Protein AF-A0A1P8YK94-F1 (afdb_monomer_lite)

Radius of gyration: 26.26 Å; chains: 1; bounding box: 78×42×76 Å

pLDDT: mean 73.49, std 17.2, range [37.34, 93.12]

Sequence (144 aa):
MCILIAAAIGVIYNLVGFPGLRHLGSYYRIDLDVYRIGGTALANGVALYGPMPPTELGKSLPFTYPPLAAIVFSPMSAISLGEASTALTVLSLVLLFATAVVTLTSIGVLPERTLLWTAGRRSQGRWRSSRCIPPSTTARSTSC

Structure (mmCIF, N/CA/C/O backbone):
data_AF-A0A1P8YK94-F1
#
_entry.id   AF-A0A1P8YK94-F1
#
loop_
_atom_site.group_PDB
_atom_site.id
_atom_site.type_symbol
_atom_site.label_atom_id
_atom_site.label_alt_id
_atom_site.label_comp_id
_atom_site.label_asym_id
_atom_site.label_entity_id
_atom_site.label_seq_id
_atom_site.pdbx_PDB_ins_code
_atom_site.Cartn_x
_atom_site.Cartn_y
_atom_site.Cartn_z
_atom_site.occupancy
_atom_site.B_iso_or_equiv
_atom_site.auth_seq_id
_atom_site.auth_comp_id
_atom_site.auth_asym_id
_atom_site.auth_atom_id
_atom_site.pdbx_PDB_model_num
ATOM 1 N N . MET A 1 1 ? -19.164 9.963 15.876 1.00 51.66 1 MET A N 1
ATOM 2 C CA . MET A 1 1 ? -18.506 11.184 15.365 1.00 51.66 1 MET A CA 1
ATOM 3 C C . MET A 1 1 ? -17.022 11.204 15.726 1.00 51.66 1 MET A C 1
ATOM 5 O O . MET A 1 1 ? -16.227 11.061 14.815 1.00 51.66 1 MET A O 1
ATOM 9 N N . CYS A 1 2 ? -16.635 11.222 17.009 1.00 58.19 2 CYS A N 1
ATOM 10 C CA . CYS A 1 2 ? -15.219 11.254 17.429 1.00 58.19 2 CYS A CA 1
ATOM 11 C C . CYS A 1 2 ? -14.359 10.107 16.874 1.00 58.19 2 CYS A C 1
ATOM 13 O O . CYS A 1 2 ? -13.205 10.317 16.539 1.00 58.19 2 CYS A O 1
ATOM 15 N N . ILE A 1 3 ? -14.937 8.912 16.738 1.00 62.59 3 ILE A N 1
ATOM 16 C CA . ILE A 1 3 ? -14.242 7.704 16.273 1.00 62.59 3 ILE A CA 1
ATOM 17 C C . ILE A 1 3 ? -13.895 7.836 14.775 1.00 62.59 3 ILE A C 1
ATOM 19 O O . ILE A 1 3 ? -12.723 7.795 14.418 1.00 62.59 3 ILE A O 1
ATOM 23 N N . LEU A 1 4 ? -14.876 8.092 13.898 1.00 65.81 4 LEU A N 1
ATOM 24 C CA . LEU A 1 4 ? -14.627 8.347 12.464 1.00 65.81 4 LEU A CA 1
ATOM 25 C C . LEU A 1 4 ? -13.728 9.563 12.231 1.00 65.81 4 LEU A C 1
ATOM 27 O O . LEU A 1 4 ? -12.904 9.552 11.325 1.00 65.81 4 LEU A O 1
ATOM 31 N N . ILE A 1 5 ? -13.873 10.591 13.068 1.00 67.81 5 ILE A N 1
ATOM 32 C CA . ILE A 1 5 ? -13.003 11.761 13.046 1.00 67.81 5 ILE A CA 1
ATOM 33 C C . ILE A 1 5 ? -11.576 11.359 13.418 1.00 67.81 5 ILE A C 1
ATOM 35 O O . ILE A 1 5 ? -10.676 11.747 12.702 1.00 67.81 5 ILE A O 1
ATOM 39 N N . ALA A 1 6 ? -11.343 10.531 14.439 1.00 68.81 6 ALA A N 1
ATOM 40 C CA . ALA A 1 6 ? -10.006 10.043 14.783 1.00 68.81 6 ALA A CA 1
ATOM 41 C C . ALA A 1 6 ? -9.374 9.208 13.655 1.00 68.81 6 ALA A C 1
ATOM 43 O O . ALA A 1 6 ? -8.184 9.353 13.392 1.00 68.81 6 ALA A O 1
ATOM 44 N N . ALA A 1 7 ? -10.161 8.390 12.946 1.00 69.81 7 ALA A N 1
ATOM 45 C CA . ALA A 1 7 ? -9.683 7.671 11.763 1.00 69.81 7 ALA A CA 1
ATOM 46 C C . ALA A 1 7 ? -9.348 8.615 10.609 1.00 69.81 7 ALA A C 1
ATOM 48 O O . ALA A 1 7 ? -8.259 8.531 10.052 1.00 69.81 7 ALA A O 1
ATOM 49 N N . ALA A 1 8 ? -10.253 9.539 10.278 1.00 73.38 8 ALA A N 1
ATOM 50 C CA . ALA A 1 8 ? -10.024 10.541 9.245 1.00 73.38 8 ALA A CA 1
ATOM 51 C C . ALA A 1 8 ? -8.813 11.413 9.591 1.00 73.38 8 ALA A C 1
ATOM 53 O O . ALA A 1 8 ? -7.972 11.650 8.740 1.00 73.38 8 ALA A O 1
ATOM 54 N N . ILE A 1 9 ? -8.671 11.812 10.853 1.00 74.62 9 ILE A N 1
ATOM 55 C CA . ILE A 1 9 ? -7.532 12.554 11.387 1.00 74.62 9 ILE A CA 1
ATOM 56 C C . ILE A 1 9 ? -6.248 11.726 11.277 1.00 74.62 9 ILE A C 1
ATOM 58 O O . ILE A 1 9 ? -5.252 12.247 10.800 1.00 74.62 9 ILE A O 1
ATOM 62 N N . GLY A 1 10 ? -6.249 10.442 11.644 1.00 69.81 10 GLY A N 1
ATOM 63 C CA . GLY A 1 10 ? -5.083 9.564 11.492 1.00 69.81 10 GLY A CA 1
ATOM 64 C C . GLY A 1 10 ? -4.668 9.374 10.029 1.00 69.81 10 GLY A C 1
ATOM 65 O O . GLY A 1 10 ? -3.483 9.433 9.708 1.00 69.81 10 GLY A O 1
ATOM 66 N N . VAL A 1 11 ? -5.645 9.225 9.131 1.00 70.25 11 VAL A N 1
ATOM 67 C CA . VAL A 1 11 ? -5.443 9.157 7.676 1.00 70.25 11 VAL A CA 1
ATOM 68 C C . VAL A 1 11 ? -4.898 10.476 7.133 1.00 70.25 11 VAL A C 1
ATOM 70 O O . VAL A 1 11 ? -3.902 10.472 6.417 1.00 70.25 11 VAL A O 1
ATOM 73 N N . ILE A 1 12 ? -5.494 11.607 7.512 1.00 73.00 12 ILE A N 1
ATOM 74 C CA . ILE A 1 12 ? -5.057 12.952 7.125 1.00 73.00 12 ILE A CA 1
ATOM 75 C C . ILE A 1 12 ? -3.656 13.229 7.672 1.00 73.00 12 ILE A C 1
ATOM 77 O O . ILE A 1 12 ? -2.813 13.719 6.933 1.00 73.00 12 ILE A O 1
ATOM 81 N N . TYR A 1 13 ? -3.351 12.864 8.917 1.00 68.25 13 TYR A N 1
ATOM 82 C CA . TYR A 1 13 ? -2.009 13.011 9.477 1.00 68.25 13 TYR A CA 1
ATOM 83 C C . TYR A 1 13 ? -0.981 12.147 8.748 1.00 68.25 13 TYR A C 1
ATOM 85 O O . TYR A 1 13 ? 0.149 12.594 8.563 1.00 68.25 13 TYR A O 1
ATOM 93 N N . ASN A 1 14 ? -1.351 10.948 8.291 1.00 66.69 14 ASN A N 1
ATOM 94 C CA . ASN A 1 14 ? -0.459 10.106 7.497 1.00 66.69 14 ASN A CA 1
ATOM 95 C C . ASN A 1 14 ? -0.245 10.660 6.071 1.00 66.69 14 ASN A C 1
ATOM 97 O O . ASN A 1 14 ? 0.883 10.673 5.580 1.00 66.69 14 ASN A O 1
ATOM 101 N N . LEU A 1 15 ? -1.305 11.174 5.436 1.00 65.00 15 LEU A N 1
ATOM 102 C CA . LEU A 1 15 ? -1.282 11.736 4.078 1.00 65.00 15 LEU A CA 1
ATOM 103 C C . LEU A 1 15 ? -0.602 13.110 4.000 1.00 65.00 15 LEU A C 1
ATOM 105 O O . LEU A 1 15 ? 0.211 13.358 3.109 1.00 65.00 15 LEU A O 1
ATOM 109 N N . VAL A 1 16 ? -0.929 14.012 4.925 1.00 66.44 16 VAL A N 1
ATOM 110 C CA . VAL A 1 16 ? -0.426 15.395 4.959 1.00 66.44 16 VAL A CA 1
ATOM 111 C C . VAL A 1 16 ? 0.934 15.456 5.648 1.00 66.44 16 VAL A C 1
ATOM 113 O O . VAL A 1 16 ? 1.782 16.246 5.241 1.00 66.44 16 VAL A O 1
ATOM 116 N N . GLY A 1 17 ? 1.185 14.560 6.608 1.00 61.03 17 GLY A N 1
ATOM 117 C CA . GLY A 1 17 ? 2.430 14.478 7.362 1.00 61.03 17 GLY A CA 1
ATOM 118 C C . GLY A 1 17 ? 2.697 15.714 8.225 1.00 61.03 17 GLY A C 1
ATOM 119 O O . GLY A 1 17 ? 2.443 16.848 7.834 1.00 61.03 17 GLY A O 1
ATOM 120 N N . PHE A 1 18 ? 3.264 15.525 9.413 1.00 57.84 18 PHE A N 1
ATOM 121 C CA . PHE A 1 18 ? 3.816 16.653 10.164 1.00 57.84 18 PHE A CA 1
ATOM 122 C C . PHE A 1 18 ? 5.186 17.023 9.559 1.00 57.84 18 PHE A C 1
ATOM 124 O O . PHE A 1 18 ? 6.016 16.116 9.392 1.00 57.84 18 PHE A O 1
ATOM 131 N N . PRO A 1 19 ? 5.453 18.294 9.195 1.00 55.75 19 PRO A N 1
ATOM 132 C CA . PRO A 1 19 ? 6.754 18.692 8.659 1.00 55.75 19 PRO A CA 1
ATOM 133 C C . PRO A 1 19 ? 7.851 18.347 9.680 1.00 55.75 19 PRO A C 1
ATOM 135 O O . PRO A 1 19 ? 7.798 18.775 10.828 1.00 55.75 19 PRO A O 1
ATOM 138 N N . GLY A 1 20 ? 8.797 17.489 9.280 1.00 54.91 20 GLY A N 1
ATOM 139 C CA . GLY A 1 20 ? 9.863 16.946 10.139 1.00 54.91 20 GLY A CA 1
ATOM 140 C C . GLY A 1 20 ? 9.681 15.482 10.571 1.00 54.91 20 GLY A C 1
ATOM 141 O O . GLY A 1 20 ? 10.665 14.755 10.655 1.00 54.91 20 GLY A O 1
ATOM 142 N N . LEU A 1 21 ? 8.447 14.989 10.745 1.00 57.16 21 LEU A N 1
ATOM 143 C CA . LEU A 1 21 ? 8.196 13.603 11.185 1.00 57.16 21 LEU A CA 1
ATOM 144 C C . LEU A 1 21 ? 8.056 12.604 10.024 1.00 57.16 21 LEU A C 1
ATOM 146 O O . LEU A 1 21 ? 8.230 11.404 10.217 1.00 57.16 21 LEU A O 1
ATOM 150 N N . ARG A 1 22 ? 7.792 13.087 8.800 1.00 56.84 22 ARG A N 1
ATOM 151 C CA . ARG A 1 22 ? 7.707 12.233 7.594 1.00 56.84 22 ARG A CA 1
ATOM 152 C C . ARG A 1 22 ? 9.014 11.486 7.321 1.00 56.84 22 ARG A C 1
ATOM 154 O O . ARG A 1 22 ? 8.979 10.353 6.854 1.00 56.84 22 ARG A O 1
ATOM 161 N N . HIS A 1 23 ? 10.152 12.094 7.660 1.00 56.81 23 HIS A N 1
ATOM 162 C CA . HIS A 1 23 ? 11.464 11.469 7.507 1.00 56.81 23 HIS A CA 1
ATOM 163 C C . HIS A 1 23 ? 11.673 10.305 8.489 1.00 56.81 23 HIS A C 1
ATOM 165 O O . HIS A 1 23 ? 12.270 9.303 8.116 1.00 56.81 23 HIS A O 1
ATOM 171 N N . LEU A 1 24 ? 11.085 10.372 9.692 1.00 54.16 24 LEU A N 1
ATOM 172 C CA . LEU A 1 24 ? 11.134 9.283 10.680 1.00 54.16 24 LEU A CA 1
ATOM 173 C C . LEU A 1 24 ? 10.282 8.065 10.283 1.00 54.16 24 LEU A C 1
ATOM 175 O O . LEU A 1 24 ? 10.466 6.987 10.839 1.00 54.16 24 LEU A O 1
ATOM 179 N N . GLY A 1 25 ? 9.344 8.231 9.3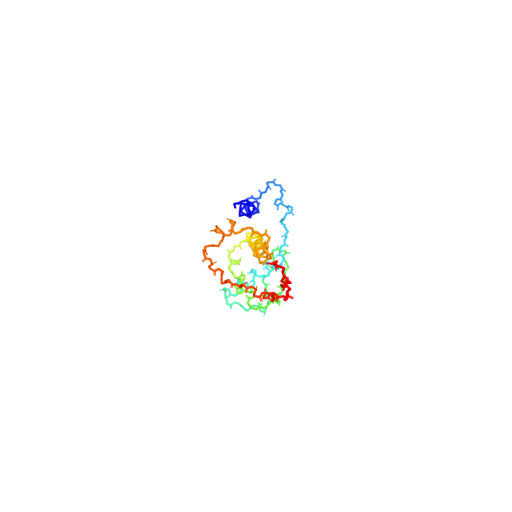44 1.00 53.44 25 GLY A N 1
ATOM 180 C CA . GLY A 1 25 ? 8.487 7.158 8.826 1.00 53.44 25 GLY A CA 1
ATOM 181 C C . GLY A 1 25 ? 8.841 6.685 7.414 1.00 53.44 25 GLY A C 1
ATOM 182 O O . GLY A 1 25 ? 8.269 5.702 6.947 1.00 53.44 25 GLY A O 1
ATOM 183 N N . SER A 1 26 ? 9.768 7.357 6.724 1.00 62.16 26 SER A N 1
ATOM 184 C CA . SER A 1 26 ? 10.185 7.012 5.362 1.00 62.16 26 SER A CA 1
ATOM 185 C C . SER A 1 26 ? 11.207 5.876 5.381 1.00 62.16 26 SER A C 1
ATOM 187 O O . SER A 1 26 ? 12.364 6.048 5.004 1.00 62.16 26 SER A O 1
ATOM 189 N N . TYR A 1 27 ? 10.776 4.703 5.837 1.00 71.56 27 TYR A N 1
ATOM 190 C CA . TYR A 1 27 ? 11.565 3.486 5.712 1.00 71.56 27 TYR A CA 1
ATOM 191 C C . TYR A 1 27 ? 11.400 2.900 4.317 1.00 71.56 27 TYR A C 1
ATOM 193 O O . TYR A 1 27 ? 10.290 2.786 3.792 1.00 71.56 27 TYR A O 1
ATOM 201 N N . TYR A 1 28 ? 12.524 2.509 3.727 1.00 82.06 28 TYR A N 1
ATOM 202 C CA . TYR A 1 28 ? 12.537 1.786 2.470 1.00 82.06 28 TYR A CA 1
ATOM 203 C C . TYR A 1 28 ? 11.799 0.449 2.615 1.00 82.06 28 TYR A C 1
ATOM 205 O O . TYR A 1 28 ? 12.142 -0.372 3.467 1.00 82.06 28 TYR A O 1
ATOM 213 N N . ARG A 1 29 ? 10.785 0.218 1.777 1.00 86.56 29 ARG A N 1
ATOM 214 C CA . ARG A 1 29 ? 9.944 -0.986 1.831 1.00 86.56 29 ARG A CA 1
ATOM 215 C C . ARG A 1 29 ? 10.343 -1.944 0.729 1.00 86.56 29 ARG A C 1
ATOM 217 O O . ARG A 1 29 ? 9.724 -1.963 -0.330 1.00 86.56 29 ARG A O 1
ATOM 224 N N . ILE A 1 30 ? 11.365 -2.744 1.012 1.00 90.12 30 ILE A N 1
ATOM 225 C CA . ILE A 1 30 ? 11.929 -3.687 0.044 1.00 90.12 30 ILE A CA 1
ATOM 226 C C . ILE A 1 30 ? 10.880 -4.642 -0.531 1.00 90.12 30 ILE A C 1
ATOM 228 O O . ILE A 1 30 ? 10.827 -4.810 -1.744 1.00 90.12 30 ILE A O 1
ATOM 232 N N . ASP A 1 31 ? 9.983 -5.171 0.304 1.00 90.25 31 ASP A N 1
ATOM 233 C CA . ASP A 1 31 ? 8.926 -6.076 -0.159 1.00 90.25 31 ASP A CA 1
ATOM 234 C C . ASP A 1 31 ? 7.959 -5.364 -1.112 1.00 90.25 31 ASP A C 1
ATOM 236 O O . ASP A 1 31 ? 7.573 -5.910 -2.141 1.00 90.25 31 ASP A O 1
ATOM 240 N N . LEU A 1 32 ? 7.598 -4.112 -0.802 1.00 90.00 32 LEU A N 1
ATOM 241 C CA . LEU A 1 32 ? 6.706 -3.316 -1.646 1.00 90.00 32 LEU A CA 1
ATOM 242 C C . LEU A 1 32 ? 7.334 -3.015 -3.004 1.00 90.00 32 LEU A C 1
ATOM 244 O O . LEU A 1 32 ? 6.634 -3.015 -4.013 1.00 90.00 32 LEU A O 1
ATOM 248 N N . ASP A 1 33 ? 8.640 -2.783 -3.033 1.00 90.88 33 ASP A N 1
ATOM 249 C CA . ASP A 1 33 ? 9.344 -2.557 -4.284 1.00 90.88 33 ASP A CA 1
ATOM 250 C C . ASP A 1 33 ? 9.385 -3.826 -5.148 1.00 90.88 33 ASP A C 1
ATOM 252 O O . ASP A 1 33 ? 9.055 -3.781 -6.332 1.00 90.88 33 ASP A O 1
ATOM 256 N N . VAL A 1 34 ? 9.637 -4.991 -4.538 1.00 92.94 34 VAL A N 1
ATOM 257 C CA . VAL A 1 34 ? 9.540 -6.294 -5.222 1.00 92.94 34 VAL A CA 1
ATOM 258 C C . VAL A 1 34 ? 8.124 -6.537 -5.760 1.00 92.94 34 VAL A C 1
ATOM 260 O O . VAL A 1 34 ? 7.969 -6.996 -6.893 1.00 92.94 34 VAL A O 1
ATOM 263 N N . TYR A 1 35 ? 7.079 -6.185 -5.004 1.00 93.12 35 TYR A N 1
ATOM 264 C CA . TYR A 1 35 ? 5.695 -6.289 -5.477 1.00 93.12 35 TYR A CA 1
ATOM 265 C C . TYR A 1 35 ? 5.386 -5.354 -6.645 1.00 93.12 35 TYR A C 1
ATOM 267 O O . TYR A 1 35 ? 4.695 -5.767 -7.576 1.00 93.12 35 TYR A O 1
ATOM 275 N N . ARG A 1 36 ? 5.905 -4.121 -6.635 1.00 93.12 36 ARG A N 1
ATOM 276 C CA . ARG A 1 36 ? 5.749 -3.178 -7.751 1.00 93.12 36 ARG A CA 1
ATOM 277 C C . ARG A 1 36 ? 6.464 -3.678 -8.999 1.00 93.12 36 ARG A C 1
ATOM 279 O O . ARG A 1 36 ? 5.870 -3.671 -10.070 1.00 93.12 36 ARG A O 1
ATOM 286 N N . ILE A 1 37 ? 7.692 -4.175 -8.861 1.00 92.62 37 ILE A N 1
ATOM 287 C CA . ILE A 1 37 ? 8.457 -4.761 -9.968 1.00 92.62 37 ILE A CA 1
ATOM 288 C C . ILE A 1 37 ? 7.716 -5.969 -10.556 1.00 92.62 37 ILE A C 1
ATOM 290 O O . ILE A 1 37 ? 7.529 -6.041 -11.770 1.00 92.62 37 ILE A O 1
ATOM 294 N N . GLY A 1 38 ? 7.211 -6.872 -9.708 1.00 91.94 38 GLY A N 1
ATOM 295 C CA . GLY A 1 38 ? 6.384 -8.001 -10.142 1.00 91.94 38 GLY A CA 1
ATOM 296 C C . GLY A 1 38 ? 5.069 -7.565 -10.800 1.00 91.94 38 GLY A C 1
ATOM 297 O O . GLY A 1 38 ? 4.674 -8.124 -11.817 1.00 91.94 38 GLY A O 1
ATOM 298 N N . GLY A 1 39 ? 4.415 -6.527 -10.275 1.00 91.69 39 GLY A N 1
ATOM 299 C CA . GLY A 1 39 ? 3.207 -5.936 -10.855 1.00 91.69 39 GLY A CA 1
ATOM 300 C C . GLY A 1 39 ? 3.445 -5.323 -12.238 1.00 91.69 39 GLY A C 1
ATOM 301 O O . GLY A 1 39 ? 2.638 -5.521 -13.143 1.00 91.69 39 GLY A O 1
ATOM 302 N N . THR A 1 40 ? 4.583 -4.653 -12.431 1.00 91.62 40 THR A N 1
ATOM 303 C CA . THR A 1 40 ? 5.020 -4.137 -13.736 1.00 91.62 40 THR A CA 1
ATOM 304 C C . THR A 1 40 ? 5.351 -5.269 -14.703 1.00 91.62 40 THR A C 1
ATOM 306 O O . THR A 1 40 ? 4.968 -5.205 -15.869 1.00 91.62 40 THR A O 1
ATOM 309 N N . ALA A 1 41 ? 6.027 -6.324 -14.241 1.00 91.88 41 ALA A N 1
ATOM 310 C CA . ALA A 1 41 ? 6.290 -7.504 -15.060 1.00 91.88 41 ALA A CA 1
ATOM 311 C C . ALA A 1 41 ? 4.979 -8.158 -1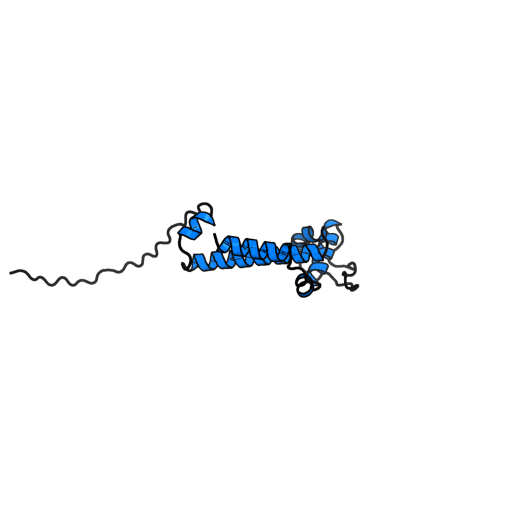5.522 1.00 91.88 41 ALA A C 1
ATOM 313 O O . ALA A 1 41 ? 4.819 -8.423 -16.710 1.00 91.88 41 ALA A O 1
ATOM 314 N N . LEU A 1 42 ? 4.008 -8.311 -14.616 1.00 91.94 42 LEU A N 1
ATOM 315 C CA . LEU A 1 42 ? 2.677 -8.822 -14.937 1.00 91.94 42 LEU A CA 1
ATOM 316 C C . LEU A 1 42 ? 1.943 -7.930 -15.951 1.00 91.94 42 LEU A C 1
ATOM 318 O O . LEU A 1 42 ? 1.405 -8.445 -16.928 1.00 91.94 42 LEU A O 1
ATOM 322 N N . ALA A 1 43 ? 1.947 -6.609 -15.748 1.00 90.69 43 ALA A N 1
ATOM 323 C CA . ALA A 1 43 ? 1.299 -5.652 -16.647 1.00 90.69 43 ALA A CA 1
ATOM 324 C C . ALA A 1 43 ? 1.903 -5.663 -18.063 1.00 90.69 43 ALA A C 1
ATOM 326 O O . ALA A 1 43 ? 1.184 -5.475 -19.041 1.00 90.69 43 ALA A O 1
ATOM 327 N N . ASN A 1 44 ? 3.205 -5.934 -18.173 1.00 90.56 44 ASN A N 1
ATOM 328 C CA . ASN A 1 44 ? 3.924 -6.029 -19.444 1.00 90.56 44 ASN A CA 1
ATOM 329 C C . ASN A 1 44 ? 3.961 -7.454 -20.031 1.00 90.56 44 ASN A C 1
ATOM 331 O O . ASN A 1 44 ? 4.605 -7.669 -21.055 1.00 90.56 44 ASN A O 1
ATOM 335 N N . GLY A 1 45 ? 3.316 -8.439 -19.395 1.00 88.38 45 GLY A N 1
ATOM 336 C CA . GLY A 1 45 ? 3.323 -9.835 -19.852 1.00 88.38 45 GLY A CA 1
ATOM 337 C C . GLY A 1 45 ? 4.685 -10.536 -19.744 1.00 88.38 45 GLY A C 1
ATOM 338 O O . GLY A 1 45 ? 4.929 -11.525 -20.433 1.00 88.38 45 GLY A O 1
ATOM 339 N N . VAL A 1 46 ? 5.583 -10.033 -18.896 1.00 89.38 46 VAL A N 1
ATOM 340 C CA . VAL A 1 46 ? 6.909 -10.607 -18.634 1.00 89.38 46 VAL A CA 1
ATOM 341 C C . VAL A 1 46 ? 6.800 -11.702 -17.568 1.00 89.38 46 VAL A C 1
ATOM 343 O O . VAL A 1 46 ? 5.985 -11.624 -16.647 1.00 89.38 46 VAL A O 1
ATOM 346 N N . ALA A 1 47 ? 7.637 -12.736 -17.672 1.00 89.00 47 ALA A N 1
ATOM 347 C CA . ALA A 1 47 ? 7.678 -13.823 -16.699 1.00 89.00 47 ALA A CA 1
ATOM 348 C C . ALA A 1 47 ? 7.998 -13.312 -15.280 1.00 89.00 47 ALA A C 1
ATOM 350 O O . ALA A 1 47 ? 9.016 -12.660 -15.058 1.00 89.00 47 ALA A O 1
ATOM 351 N N . LEU A 1 48 ? 7.146 -13.662 -14.309 1.00 87.88 48 LEU A N 1
ATOM 352 C CA . LEU A 1 48 ? 7.330 -13.303 -12.895 1.00 87.88 48 LEU A CA 1
ATOM 353 C C . LEU A 1 48 ? 8.523 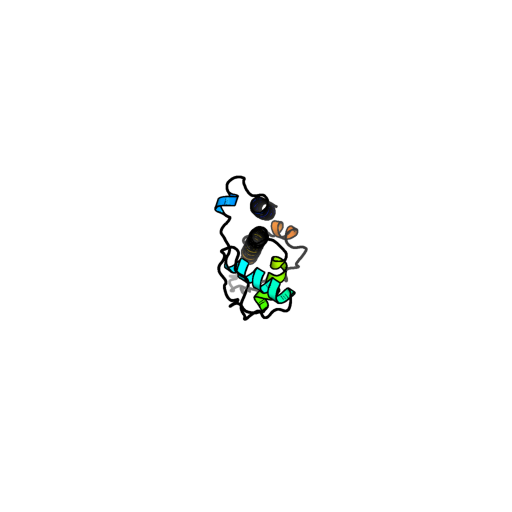-14.022 -12.253 1.00 87.88 48 LEU A C 1
ATOM 355 O O . LEU A 1 48 ? 9.198 -13.475 -11.388 1.00 87.88 48 LEU A O 1
ATOM 359 N N . TYR A 1 49 ? 8.787 -15.252 -12.681 1.00 89.69 49 TYR A N 1
ATOM 360 C CA . TYR A 1 49 ? 9.870 -16.078 -12.160 1.00 89.69 49 TYR A CA 1
ATOM 361 C C . TYR A 1 49 ? 11.032 -16.046 -13.149 1.00 89.69 49 TYR A C 1
ATOM 363 O O . TYR A 1 49 ? 11.136 -16.883 -14.042 1.00 89.69 49 TYR A O 1
ATOM 371 N N . GLY A 1 50 ? 11.873 -15.024 -13.027 1.00 84.88 50 GLY A N 1
ATOM 372 C CA . GLY A 1 50 ? 12.986 -14.773 -13.934 1.00 84.88 50 GLY A CA 1
ATOM 373 C C . GLY A 1 50 ? 13.880 -13.639 -13.435 1.00 84.88 50 GLY A C 1
ATOM 374 O O . GLY A 1 50 ? 13.686 -13.147 -12.319 1.00 84.88 50 GLY A O 1
ATOM 375 N N . PRO A 1 51 ? 14.877 -13.226 -14.234 1.00 84.94 51 PRO A N 1
ATOM 376 C CA . PRO A 1 51 ? 15.697 -12.067 -13.911 1.00 84.94 51 PRO A CA 1
ATOM 377 C C . PRO A 1 51 ? 14.818 -10.814 -13.834 1.00 84.94 51 PRO A C 1
ATOM 379 O O . PRO A 1 51 ? 14.183 -10.428 -14.813 1.00 84.94 51 PRO A O 1
ATOM 382 N N . MET A 1 52 ? 14.786 -10.196 -12.654 1.00 86.38 52 MET A N 1
ATOM 383 C CA . MET A 1 52 ? 13.996 -8.998 -12.380 1.00 86.38 52 MET A CA 1
ATOM 384 C C . MET A 1 52 ? 14.874 -7.741 -12.370 1.00 86.38 52 MET A C 1
ATOM 386 O O . MET A 1 52 ? 16.046 -7.812 -11.969 1.00 86.38 52 MET A O 1
ATOM 390 N N . PRO A 1 53 ? 14.311 -6.581 -12.767 1.00 86.50 53 PRO A N 1
ATOM 391 C CA . PRO A 1 53 ? 14.956 -5.286 -12.600 1.00 86.50 53 PRO A CA 1
ATOM 392 C C . PRO A 1 53 ? 15.469 -5.073 -11.168 1.00 86.50 53 PRO A C 1
ATOM 394 O O . PRO A 1 53 ? 14.887 -5.601 -10.214 1.00 86.50 53 PRO A O 1
ATOM 397 N N . PRO A 1 54 ? 16.559 -4.309 -10.992 1.00 87.62 54 PRO A N 1
ATOM 398 C CA . PRO A 1 54 ? 17.025 -3.949 -9.666 1.00 87.62 54 PRO A CA 1
ATOM 399 C C . PRO A 1 54 ? 15.977 -3.102 -8.937 1.00 87.62 54 PRO A C 1
ATOM 401 O O . PRO A 1 54 ? 15.311 -2.256 -9.530 1.00 87.62 54 PRO A O 1
ATOM 404 N N . THR A 1 55 ? 15.872 -3.336 -7.634 1.00 88.69 55 THR A N 1
ATOM 405 C CA . THR A 1 55 ? 15.121 -2.495 -6.695 1.00 88.69 55 THR A CA 1
ATOM 406 C C . THR A 1 55 ? 15.729 -1.091 -6.597 1.00 88.69 55 THR A C 1
ATOM 408 O O . THR A 1 55 ? 16.869 -0.878 -7.014 1.00 88.69 55 THR A O 1
ATOM 411 N N . GLU A 1 56 ? 15.025 -0.131 -5.998 1.00 84.25 56 GLU A N 1
ATOM 412 C CA . GLU A 1 56 ? 15.531 1.236 -5.772 1.00 84.25 56 GLU A CA 1
ATOM 413 C C . GLU A 1 56 ? 16.801 1.275 -4.887 1.00 84.25 56 GLU A C 1
ATOM 415 O O . GLU A 1 56 ? 17.583 2.221 -4.956 1.00 84.25 56 GLU A O 1
ATOM 420 N N . LEU A 1 57 ? 17.079 0.208 -4.124 1.00 83.38 57 LEU A N 1
ATOM 421 C CA . LEU A 1 57 ? 18.358 -0.018 -3.428 1.00 83.38 57 LEU A CA 1
ATOM 422 C C . LEU A 1 57 ? 19.494 -0.547 -4.332 1.00 83.38 57 LEU A C 1
ATOM 424 O O . LEU A 1 57 ? 20.572 -0.880 -3.838 1.00 83.38 57 LEU A O 1
ATOM 428 N N . GLY A 1 58 ? 19.261 -0.700 -5.635 1.00 83.25 58 GLY A N 1
ATOM 429 C CA . GLY A 1 58 ? 20.226 -1.236 -6.598 1.00 83.25 58 GLY A CA 1
ATOM 430 C C . GLY A 1 58 ? 20.441 -2.750 -6.510 1.00 83.25 58 GLY A C 1
ATOM 431 O O . GLY A 1 58 ? 21.323 -3.285 -7.179 1.00 83.25 58 GLY A O 1
ATOM 432 N N . LYS A 1 59 ? 19.652 -3.469 -5.701 1.00 83.56 59 LYS A N 1
ATOM 433 C CA . LYS A 1 59 ? 19.737 -4.933 -5.594 1.00 83.56 59 LYS A CA 1
ATOM 434 C C . LYS A 1 59 ? 18.694 -5.596 -6.481 1.00 83.56 59 LYS A C 1
ATOM 436 O O . LYS A 1 59 ? 17.511 -5.290 -6.359 1.00 83.56 59 LYS A O 1
ATOM 441 N N . SER A 1 60 ? 19.109 -6.531 -7.332 1.00 84.25 60 SER A N 1
ATOM 442 C CA . SER A 1 60 ? 18.172 -7.413 -8.039 1.00 84.25 60 SER A CA 1
ATOM 443 C C . SER A 1 60 ? 17.704 -8.502 -7.077 1.00 84.25 60 SER A C 1
ATOM 445 O O . SER A 1 60 ? 18.516 -9.274 -6.563 1.00 84.25 60 SER A O 1
ATOM 447 N N . LEU A 1 61 ? 16.405 -8.508 -6.779 1.00 85.88 61 LEU A N 1
ATOM 448 C CA . LEU A 1 61 ? 15.764 -9.534 -5.965 1.00 85.88 61 LEU A CA 1
ATOM 449 C C . LEU A 1 61 ? 14.797 -10.331 -6.848 1.00 85.88 61 LEU A C 1
ATOM 451 O O . LEU A 1 61 ? 14.011 -9.726 -7.580 1.00 85.88 61 LEU A O 1
ATOM 455 N N . PRO A 1 62 ? 14.820 -11.673 -6.783 1.00 88.19 62 PRO A N 1
ATOM 456 C CA . PRO A 1 62 ? 13.839 -12.488 -7.483 1.00 88.19 62 PRO A CA 1
ATOM 457 C C . PRO A 1 62 ? 12.453 -12.332 -6.845 1.00 88.19 62 PRO A C 1
ATOM 459 O O . PRO A 1 62 ? 12.324 -12.169 -5.630 1.00 88.19 62 PRO A O 1
ATOM 462 N N . PHE A 1 63 ? 11.402 -12.443 -7.656 1.00 88.44 63 PHE A N 1
ATOM 463 C CA . PHE A 1 63 ? 10.028 -12.464 -7.163 1.00 88.44 63 PHE A CA 1
ATOM 464 C C . PHE A 1 63 ? 9.697 -13.858 -6.608 1.00 88.44 63 PHE A C 1
ATOM 466 O O . PHE A 1 63 ? 9.508 -14.813 -7.359 1.00 88.44 63 PHE A O 1
ATOM 473 N N . THR A 1 64 ? 9.646 -13.991 -5.283 1.00 90.81 64 THR A N 1
ATOM 474 C CA . THR A 1 64 ? 9.396 -15.270 -4.584 1.00 90.81 64 THR A CA 1
ATOM 475 C C . THR A 1 64 ? 7.949 -15.444 -4.120 1.00 90.81 64 THR A C 1
ATOM 477 O O . THR A 1 64 ? 7.592 -16.472 -3.546 1.00 90.81 64 THR A O 1
ATOM 480 N N . TYR A 1 65 ? 7.100 -14.452 -4.371 1.00 89.81 65 TYR A N 1
ATOM 481 C CA . TYR A 1 65 ? 5.711 -14.431 -3.927 1.00 89.81 65 TYR A CA 1
ATOM 482 C C . TYR A 1 65 ? 4.770 -15.167 -4.898 1.00 89.81 65 TYR A C 1
ATOM 484 O O . TYR A 1 65 ? 5.114 -15.402 -6.064 1.00 89.81 65 TYR A O 1
ATOM 492 N N . PRO A 1 66 ? 3.556 -15.546 -4.452 1.00 91.00 66 PRO A N 1
ATOM 493 C CA . PRO A 1 66 ? 2.555 -16.124 -5.342 1.00 91.00 66 PRO A CA 1
ATOM 494 C C . PRO A 1 66 ? 2.111 -15.114 -6.419 1.00 91.00 66 PRO A C 1
ATOM 496 O O . PRO A 1 66 ? 2.054 -13.914 -6.136 1.00 91.00 66 PRO A O 1
ATOM 499 N N . PRO A 1 67 ? 1.694 -15.562 -7.621 1.00 89.38 67 PRO A N 1
ATOM 500 C CA . PRO A 1 67 ? 1.267 -14.663 -8.702 1.00 89.38 67 PRO A CA 1
ATOM 501 C C . PRO A 1 67 ? 0.074 -13.782 -8.319 1.00 89.38 67 PRO A C 1
ATOM 503 O O . PRO A 1 67 ? -0.053 -12.657 -8.795 1.00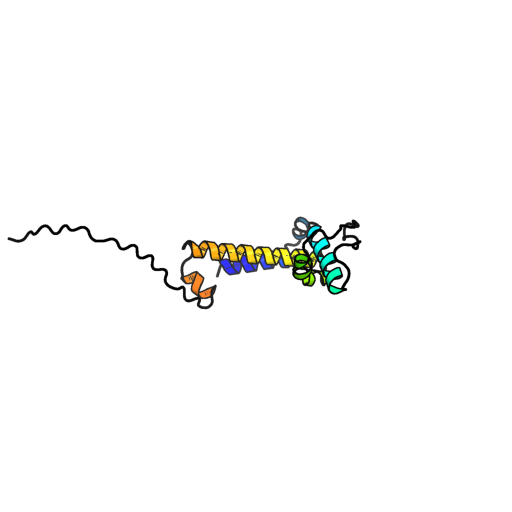 89.38 67 PRO A O 1
ATOM 506 N N . LEU A 1 68 ? -0.770 -14.259 -7.396 1.00 92.56 68 LEU A N 1
ATOM 507 C CA . LEU A 1 68 ? -1.858 -13.471 -6.819 1.00 92.56 68 LEU A CA 1
ATOM 508 C C . LEU A 1 68 ? -1.355 -12.156 -6.208 1.00 92.56 68 LEU A C 1
ATOM 510 O O . LEU A 1 68 ? -2.023 -11.135 -6.332 1.00 92.56 68 LEU A O 1
ATOM 514 N N . ALA A 1 69 ? -0.176 -12.159 -5.583 1.00 91.19 69 ALA A N 1
ATOM 515 C CA . ALA A 1 69 ? 0.394 -10.944 -5.022 1.00 91.19 69 ALA A CA 1
ATOM 516 C C . ALA A 1 69 ? 0.744 -9.936 -6.127 1.00 91.19 69 ALA A C 1
ATOM 518 O O . ALA A 1 69 ? 0.416 -8.761 -5.996 1.00 91.19 69 ALA A O 1
ATOM 519 N N . ALA A 1 70 ? 1.311 -10.389 -7.251 1.00 91.00 70 ALA A N 1
ATOM 520 C CA . ALA A 1 70 ? 1.569 -9.515 -8.396 1.00 91.00 70 ALA A CA 1
ATOM 521 C C . ALA A 1 70 ? 0.272 -8.893 -8.938 1.00 91.00 70 ALA A C 1
ATOM 523 O O . ALA A 1 70 ? 0.266 -7.715 -9.274 1.00 91.00 70 ALA A O 1
ATOM 524 N N . ILE A 1 71 ? -0.837 -9.643 -8.953 1.00 92.12 71 ILE A N 1
ATOM 525 C CA . ILE A 1 71 ? -2.155 -9.133 -9.366 1.00 92.12 71 ILE A CA 1
ATOM 526 C C . ILE A 1 71 ? -2.663 -8.067 -8.385 1.00 92.12 71 ILE A C 1
ATOM 528 O O . ILE A 1 71 ? -3.022 -6.968 -8.797 1.00 92.12 71 ILE A O 1
ATOM 532 N N . VAL A 1 72 ? -2.673 -8.371 -7.083 1.00 91.44 72 VAL A N 1
ATOM 533 C CA . VAL A 1 72 ? -3.205 -7.471 -6.043 1.00 91.44 72 VAL A CA 1
ATOM 534 C C . VAL A 1 72 ? -2.400 -6.175 -5.947 1.00 91.44 72 VAL A C 1
ATOM 536 O O . VAL A 1 72 ? -2.978 -5.105 -5.765 1.00 91.44 72 VAL A O 1
ATOM 539 N N . PHE A 1 73 ? -1.076 -6.257 -6.086 1.00 90.12 73 PHE A N 1
ATOM 540 C CA . PHE A 1 73 ? -0.186 -5.100 -6.007 1.00 90.12 73 PHE A CA 1
ATOM 541 C C . PHE A 1 73 ? 0.103 -4.447 -7.369 1.00 90.12 73 PHE A C 1
ATOM 543 O O . PHE A 1 73 ? 0.739 -3.395 -7.394 1.00 90.12 73 PHE A O 1
ATOM 550 N N . SER A 1 74 ? -0.403 -4.986 -8.485 1.00 91.31 74 SER A N 1
ATOM 551 C CA . SER A 1 74 ? -0.241 -4.395 -9.825 1.00 91.31 74 SER A CA 1
ATOM 552 C C . SER A 1 74 ? -0.677 -2.923 -9.899 1.00 91.31 74 SER A C 1
ATOM 554 O O . SER A 1 74 ? 0.084 -2.123 -10.432 1.00 91.31 74 SER A O 1
ATOM 556 N N . PRO A 1 75 ? -1.795 -2.478 -9.289 1.00 91.69 75 PRO A N 1
ATOM 557 C CA . PRO A 1 75 ? -2.159 -1.058 -9.313 1.00 91.69 75 PRO A CA 1
ATOM 558 C C . PRO A 1 75 ? -1.114 -0.139 -8.658 1.00 91.69 75 PRO A C 1
ATOM 560 O O . PRO A 1 75 ? -0.962 1.013 -9.055 1.00 91.69 75 PRO A O 1
ATOM 563 N N . MET A 1 76 ? -0.367 -0.640 -7.667 1.00 89.12 76 MET A N 1
ATOM 564 C CA . MET A 1 76 ? 0.691 0.122 -6.991 1.00 89.12 76 MET A CA 1
ATOM 565 C C . MET A 1 76 ? 1.950 0.271 -7.854 1.00 89.12 76 MET A C 1
ATOM 567 O O . MET A 1 76 ? 2.802 1.103 -7.543 1.00 89.12 76 MET A O 1
ATOM 571 N N . SER A 1 77 ? 2.096 -0.512 -8.928 1.00 90.00 77 SER A N 1
ATOM 572 C CA . SER A 1 77 ? 3.250 -0.412 -9.825 1.00 90.00 77 SER A CA 1
ATOM 573 C C . SER A 1 77 ? 3.185 0.810 -10.746 1.00 90.00 77 SER A C 1
ATOM 575 O O . SER A 1 77 ? 4.215 1.235 -11.262 1.00 90.00 77 SER A O 1
ATOM 577 N N . ALA A 1 78 ? 2.001 1.417 -10.895 1.00 89.44 78 ALA A N 1
ATOM 578 C CA . ALA A 1 78 ? 1.792 2.638 -11.673 1.00 89.44 78 ALA A CA 1
ATOM 579 C C . ALA A 1 78 ? 2.249 3.926 -10.957 1.00 89.44 78 ALA A C 1
ATOM 581 O O . ALA A 1 78 ? 2.364 4.969 -11.595 1.00 89.44 78 ALA A O 1
ATOM 582 N N . ILE A 1 79 ? 2.496 3.868 -9.644 1.00 89.00 79 ILE A N 1
ATOM 583 C CA . ILE A 1 79 ? 2.881 5.018 -8.807 1.00 89.00 79 ILE A CA 1
ATOM 584 C C . ILE A 1 79 ? 4.273 4.816 -8.200 1.00 89.00 79 ILE A C 1
ATOM 586 O O . ILE A 1 79 ? 4.813 3.706 -8.236 1.00 89.00 79 ILE A O 1
ATOM 590 N N . SER A 1 80 ? 4.872 5.870 -7.637 1.00 88.06 80 SER A N 1
ATOM 591 C CA . SER A 1 80 ? 6.205 5.799 -7.013 1.00 88.06 80 SER A CA 1
ATOM 592 C C . SER A 1 80 ? 6.224 4.933 -5.740 1.00 88.06 80 SER A C 1
ATOM 594 O O . SER A 1 80 ? 5.191 4.722 -5.099 1.00 88.06 80 SER A O 1
ATOM 596 N N . LEU A 1 81 ? 7.404 4.435 -5.332 1.00 86.19 81 LEU A N 1
ATOM 597 C CA . LEU A 1 81 ? 7.547 3.619 -4.113 1.00 86.19 81 LEU A CA 1
ATOM 598 C C . LEU A 1 81 ? 7.089 4.378 -2.856 1.00 86.19 81 LEU A C 1
ATOM 600 O O . LEU A 1 81 ? 6.461 3.799 -1.966 1.00 86.19 81 LEU A O 1
ATOM 604 N N . GLY A 1 82 ? 7.363 5.685 -2.804 1.00 83.12 82 GLY A N 1
ATOM 605 C CA . GLY A 1 82 ? 6.922 6.567 -1.726 1.00 83.12 82 GLY A CA 1
ATOM 606 C C . GLY A 1 82 ? 5.398 6.669 -1.645 1.00 83.12 82 GLY A C 1
ATOM 607 O O . GLY A 1 82 ? 4.824 6.447 -0.579 1.00 83.12 82 GLY A O 1
ATOM 608 N N . GLU A 1 83 ? 4.729 6.924 -2.772 1.00 83.38 83 GLU A N 1
ATOM 609 C CA . GLU A 1 83 ? 3.264 7.009 -2.825 1.00 83.38 83 GLU A CA 1
ATOM 610 C C . GLU A 1 83 ? 2.605 5.669 -2.495 1.00 83.38 83 GLU A C 1
ATOM 612 O O . GLU A 1 83 ? 1.663 5.630 -1.704 1.00 83.38 83 GLU A O 1
ATOM 617 N N . ALA A 1 84 ? 3.133 4.562 -3.025 1.00 87.44 84 ALA A N 1
ATOM 618 C CA . ALA A 1 84 ? 2.658 3.219 -2.700 1.00 87.44 84 ALA A CA 1
ATOM 619 C C . ALA A 1 84 ? 2.811 2.909 -1.203 1.00 87.44 84 ALA A C 1
ATOM 621 O O . ALA A 1 84 ? 1.912 2.344 -0.575 1.00 87.44 84 ALA A O 1
ATOM 622 N N . SER A 1 85 ? 3.933 3.318 -0.603 1.00 86.06 85 SER A N 1
ATOM 623 C CA . SER A 1 85 ? 4.173 3.175 0.833 1.00 86.06 85 SER A CA 1
ATOM 624 C C . SER A 1 85 ? 3.142 3.947 1.655 1.00 86.06 85 SER A C 1
ATOM 626 O O . SER A 1 85 ? 2.544 3.399 2.588 1.00 86.06 85 SER A O 1
ATOM 628 N N . THR A 1 86 ? 2.890 5.211 1.308 1.00 80.94 86 THR A N 1
ATOM 629 C CA . THR A 1 86 ? 1.879 6.023 1.992 1.00 80.94 86 THR A CA 1
ATOM 630 C C . THR A 1 86 ? 0.487 5.427 1.806 1.00 80.94 86 THR A C 1
ATOM 632 O O . THR A 1 86 ? -0.220 5.231 2.792 1.00 80.94 86 THR A O 1
ATOM 635 N N . ALA A 1 87 ? 0.118 5.042 0.583 1.00 83.75 87 ALA A N 1
ATOM 636 C CA . ALA A 1 87 ? -1.180 4.449 0.278 1.00 83.75 87 ALA A CA 1
ATOM 637 C C . ALA A 1 87 ? -1.442 3.174 1.094 1.00 83.75 87 ALA A C 1
ATOM 639 O O . ALA A 1 87 ? -2.490 3.058 1.729 1.00 83.75 87 ALA A O 1
ATOM 640 N N . LEU A 1 88 ? -0.481 2.244 1.155 1.00 87.31 88 LEU A N 1
ATOM 641 C CA . LEU A 1 88 ? -0.632 1.024 1.955 1.00 87.31 88 LEU A CA 1
ATOM 642 C C . LEU A 1 88 ? -0.693 1.299 3.454 1.00 87.31 88 LEU A C 1
ATOM 644 O O . LEU A 1 88 ? -1.419 0.611 4.170 1.00 87.31 88 LEU A O 1
ATOM 648 N N . THR A 1 89 ? 0.050 2.288 3.947 1.00 84.56 89 THR A N 1
ATOM 649 C CA . THR A 1 89 ? -0.008 2.680 5.362 1.00 84.56 89 THR A CA 1
ATOM 650 C C . THR A 1 89 ? -1.380 3.244 5.714 1.00 84.56 89 THR A C 1
ATOM 652 O O . THR A 1 89 ? -1.998 2.806 6.684 1.00 84.56 89 THR A O 1
ATOM 655 N N . VAL A 1 90 ? -1.894 4.156 4.888 1.00 80.94 90 VAL A N 1
ATOM 656 C CA . VAL A 1 90 ? -3.236 4.730 5.031 1.00 80.94 90 VAL A CA 1
ATOM 657 C C . VAL A 1 90 ? -4.297 3.638 4.991 1.00 80.94 90 VAL A C 1
ATOM 659 O O . VAL A 1 90 ? -5.138 3.570 5.885 1.00 80.94 90 VAL A O 1
ATOM 662 N N . LEU A 1 91 ? -4.226 2.746 4.001 1.00 86.00 91 LEU A N 1
ATOM 663 C CA . LEU A 1 91 ? -5.149 1.624 3.872 1.00 86.00 91 LEU A CA 1
ATOM 664 C C . LEU A 1 91 ? -5.117 0.737 5.123 1.00 86.00 91 LEU A C 1
ATOM 666 O O . LEU A 1 91 ? -6.164 0.404 5.671 1.00 86.00 91 LEU A O 1
ATOM 670 N N . SER A 1 92 ? -3.921 0.417 5.621 1.00 87.25 92 SER A N 1
ATOM 671 C CA . SER A 1 92 ? -3.747 -0.408 6.820 1.00 87.25 92 SER A CA 1
ATOM 672 C C . SER A 1 92 ? -4.334 0.258 8.064 1.00 87.25 92 SER A C 1
ATOM 674 O O . SER A 1 92 ? -5.007 -0.408 8.843 1.00 87.25 92 SER A O 1
ATOM 676 N N . LEU A 1 93 ? -4.144 1.571 8.237 1.00 83.00 93 LEU A N 1
ATOM 677 C CA . LEU A 1 93 ? -4.732 2.334 9.343 1.00 83.00 93 LEU A CA 1
ATOM 678 C C . LEU A 1 93 ? -6.264 2.340 9.284 1.00 83.00 93 LEU A C 1
ATOM 680 O O . LEU A 1 93 ? -6.917 2.133 10.307 1.00 83.00 93 LEU A O 1
ATOM 684 N N . VAL A 1 94 ? -6.843 2.524 8.093 1.00 81.81 94 VAL A N 1
ATOM 685 C CA . VAL A 1 94 ? -8.299 2.469 7.890 1.00 81.81 94 VAL A CA 1
ATOM 686 C C . VAL A 1 94 ? -8.844 1.080 8.219 1.00 81.81 94 VAL A C 1
ATOM 688 O O . VAL A 1 94 ? -9.828 0.973 8.950 1.00 81.81 94 VAL A O 1
ATOM 691 N N . LEU A 1 95 ? -8.206 0.016 7.722 1.00 86.75 95 LEU A N 1
ATOM 692 C CA . LEU A 1 95 ? -8.628 -1.366 7.973 1.00 86.75 95 LEU A CA 1
ATOM 693 C C . LEU A 1 95 ? -8.471 -1.758 9.442 1.00 86.75 95 LEU A C 1
ATOM 695 O O . LEU A 1 95 ? -9.365 -2.391 10.005 1.00 86.75 95 LEU A O 1
ATOM 699 N N . LEU A 1 96 ? -7.364 -1.366 10.072 1.00 87.25 96 LEU A N 1
ATOM 700 C CA . LEU A 1 96 ? -7.125 -1.571 11.498 1.00 87.25 96 LEU A CA 1
ATOM 701 C C . LEU A 1 96 ? -8.246 -0.935 12.314 1.00 87.25 96 LEU A C 1
ATOM 703 O O . LEU A 1 96 ? -8.855 -1.574 13.171 1.00 87.25 96 LEU A O 1
ATOM 707 N N . PHE A 1 97 ? -8.556 0.318 12.006 1.00 81.12 97 PHE A N 1
ATOM 708 C CA . PHE A 1 97 ? -9.609 1.049 12.677 1.00 81.12 97 PHE A CA 1
ATOM 709 C C . PHE A 1 97 ? -10.994 0.428 12.441 1.00 81.12 97 PHE A C 1
ATOM 711 O O . PHE A 1 97 ? -11.754 0.237 13.391 1.00 81.12 97 PHE A O 1
ATOM 718 N N . ALA A 1 98 ? -11.321 0.063 11.198 1.00 82.44 98 ALA A N 1
ATOM 719 C CA . ALA A 1 98 ? -12.575 -0.610 10.871 1.00 82.44 98 ALA A CA 1
ATOM 720 C C . ALA A 1 98 ? -12.713 -1.930 11.644 1.00 82.44 98 ALA A C 1
ATOM 722 O O . ALA A 1 98 ? -13.768 -2.206 12.213 1.00 82.44 98 ALA A O 1
ATOM 723 N N . THR A 1 99 ? -11.628 -2.700 11.735 1.00 87.06 99 THR A N 1
ATOM 724 C CA . THR A 1 99 ? -11.572 -3.947 12.506 1.00 87.06 99 THR A CA 1
ATOM 725 C C . THR A 1 99 ? -11.795 -3.683 13.992 1.00 87.06 99 THR A C 1
ATOM 727 O O . THR A 1 99 ? -12.602 -4.367 14.612 1.00 87.06 99 THR A O 1
ATOM 730 N N . ALA A 1 100 ? -11.158 -2.659 14.567 1.00 86.25 100 ALA A N 1
ATOM 731 C CA . ALA A 1 100 ? -11.365 -2.282 15.963 1.00 86.25 100 ALA A CA 1
ATOM 732 C C . ALA A 1 100 ? -12.830 -1.909 16.247 1.00 86.25 100 ALA A C 1
ATOM 734 O O . ALA A 1 100 ? -13.398 -2.366 17.237 1.00 86.25 100 ALA A O 1
ATOM 735 N N . VAL A 1 101 ? -13.471 -1.138 15.360 1.00 80.19 101 VAL A N 1
ATOM 736 C CA . VAL A 1 101 ? -14.896 -0.794 15.485 1.00 80.19 101 VAL A CA 1
ATOM 737 C C . VAL A 1 101 ? -15.766 -2.046 15.406 1.00 80.19 101 VAL A C 1
ATOM 739 O O . VAL A 1 101 ? -16.595 -2.249 16.288 1.00 80.19 101 VAL A O 1
ATOM 742 N N . VAL A 1 102 ? -15.564 -2.902 14.399 1.00 83.19 102 VAL A N 1
ATOM 743 C CA . VAL A 1 102 ? -16.332 -4.147 14.238 1.00 83.19 102 VAL A CA 1
ATOM 744 C C . VAL A 1 102 ? -16.190 -5.032 15.477 1.00 83.19 102 VAL A C 1
ATOM 746 O O . VAL A 1 102 ? -17.200 -5.466 16.030 1.00 83.19 102 VAL A O 1
ATOM 749 N N . THR A 1 103 ? -14.971 -5.228 15.973 1.00 86.75 103 THR A N 1
ATOM 750 C CA . THR A 1 103 ? -14.703 -6.034 17.170 1.00 86.75 103 THR A CA 1
ATOM 751 C C . THR A 1 103 ? -15.337 -5.433 18.423 1.00 86.75 103 THR A C 1
ATOM 753 O O . THR A 1 103 ? -16.001 -6.144 19.166 1.00 86.75 103 THR A O 1
ATOM 756 N N . LEU A 1 104 ? -15.214 -4.123 18.655 1.00 84.31 104 LEU A N 1
ATOM 757 C CA . LEU A 1 104 ? -15.833 -3.467 19.816 1.00 84.31 104 LEU A CA 1
ATOM 758 C C . LEU A 1 104 ? -17.369 -3.487 19.749 1.00 84.31 104 LEU A C 1
ATOM 760 O O . LEU A 1 104 ? -18.035 -3.576 20.783 1.00 84.31 104 LEU A O 1
ATOM 764 N N . THR A 1 105 ? -17.947 -3.430 18.543 1.00 76.31 105 THR A N 1
ATOM 765 C CA . THR A 1 105 ? -19.396 -3.594 18.358 1.00 76.31 105 THR A CA 1
ATOM 766 C C . THR A 1 105 ? -19.854 -5.032 18.572 1.00 76.31 105 THR A C 1
ATOM 768 O O . THR A 1 105 ? -20.917 -5.231 19.154 1.00 76.31 105 THR A O 1
ATOM 771 N N . SER A 1 106 ? -19.072 -6.036 18.158 1.00 80.75 106 SER A N 1
ATOM 772 C CA . SER A 1 106 ? -19.470 -7.444 18.290 1.00 80.75 106 SER A CA 1
ATOM 773 C C . SER A 1 106 ? -19.525 -7.903 19.749 1.00 80.75 106 SER A C 1
ATOM 775 O O . SER A 1 106 ? -20.349 -8.749 20.087 1.00 80.75 106 SER A O 1
ATOM 777 N N . ILE A 1 107 ? -18.716 -7.298 20.625 1.00 86.31 107 ILE A N 1
ATOM 778 C CA . ILE A 1 107 ? -18.713 -7.565 22.072 1.00 86.31 107 ILE A CA 1
ATOM 779 C C . ILE A 1 107 ? -19.661 -6.656 22.878 1.00 86.31 107 ILE A C 1
ATOM 781 O O . ILE A 1 107 ? -19.675 -6.722 24.103 1.00 86.31 107 ILE A O 1
ATOM 785 N N . GLY A 1 108 ? -20.455 -5.803 22.217 1.00 76.69 108 GLY A N 1
ATOM 786 C CA . GLY A 1 108 ? -21.483 -4.976 22.868 1.00 76.69 108 GLY A CA 1
ATOM 787 C C . GLY A 1 108 ? -20.960 -3.781 23.674 1.00 76.69 108 GLY A C 1
ATOM 788 O O . GLY A 1 108 ? -21.709 -3.195 24.450 1.00 76.69 108 GLY A O 1
ATOM 789 N N . VAL A 1 109 ? -19.692 -3.397 23.496 1.00 73.19 109 VAL A N 1
ATOM 790 C CA . VAL A 1 109 ? -19.068 -2.275 24.226 1.00 73.19 109 VAL A CA 1
ATOM 791 C C . VAL A 1 109 ? -19.474 -0.913 23.643 1.00 73.19 109 VAL A C 1
ATOM 793 O O . VAL A 1 109 ? -19.426 0.102 24.337 1.00 73.19 109 VAL A O 1
ATOM 796 N N . LEU A 1 110 ? -19.911 -0.862 22.379 1.00 62.56 110 LEU A N 1
ATOM 797 C CA . LEU A 1 110 ? -20.323 0.377 21.712 1.00 62.56 110 LEU A CA 1
ATOM 798 C C . LEU A 1 110 ? -21.862 0.540 21.687 1.00 62.56 110 LEU A C 1
ATOM 800 O O . LEU A 1 110 ? -22.550 -0.346 21.179 1.00 62.56 110 LEU A O 1
ATOM 804 N N . PRO A 1 111 ? -22.421 1.678 22.159 1.00 60.31 111 PRO A N 1
ATOM 805 C CA . PRO A 1 111 ? -23.865 1.942 22.142 1.00 60.31 111 PRO A CA 1
ATOM 806 C C . PRO A 1 111 ? -24.467 1.993 20.725 1.00 60.31 111 PRO A C 1
ATOM 808 O O . PRO A 1 111 ? -23.869 2.582 19.818 1.00 60.31 111 PRO A O 1
ATOM 811 N N . GLU A 1 112 ? -25.707 1.504 20.557 1.00 58.72 112 GLU A N 1
ATOM 812 C CA . GLU A 1 112 ? -26.497 1.526 19.300 1.00 58.72 112 GLU A CA 1
ATOM 813 C C . GLU A 1 112 ? -26.553 2.908 18.619 1.00 58.72 112 GLU A C 1
ATOM 815 O O . GLU A 1 112 ? -26.652 3.028 17.396 1.00 58.72 112 GLU A O 1
ATOM 820 N N . ARG A 1 113 ? -26.429 3.983 19.403 1.00 53.75 113 ARG A N 1
ATOM 821 C CA . ARG A 1 113 ? -26.481 5.367 18.917 1.00 53.75 113 ARG A CA 1
ATOM 822 C C . ARG A 1 113 ? -25.253 5.773 18.087 1.00 53.75 113 ARG A C 1
ATOM 824 O O . ARG A 1 113 ? -25.356 6.662 17.246 1.00 53.75 113 ARG A O 1
ATOM 831 N N . THR A 1 114 ? -24.115 5.102 18.279 1.00 58.16 114 THR A N 1
ATOM 832 C CA . THR A 1 114 ? -22.917 5.245 17.427 1.00 58.16 114 THR A CA 1
ATOM 833 C C . THR A 1 114 ? -23.045 4.421 16.138 1.00 58.16 114 THR A C 1
ATOM 835 O O . THR A 1 114 ? -22.466 4.789 15.118 1.00 58.16 114 THR A O 1
ATOM 838 N N . LEU A 1 115 ? -23.840 3.344 16.174 1.00 53.81 115 LEU A N 1
ATOM 839 C CA . LEU A 1 115 ? -24.048 2.372 15.092 1.00 53.81 115 LEU A CA 1
ATOM 840 C C . LEU A 1 115 ? -25.026 2.846 14.009 1.00 53.81 115 LEU A C 1
ATOM 842 O O . LEU A 1 115 ? -24.801 2.560 12.835 1.00 53.81 115 LEU A O 1
ATOM 846 N N . LEU A 1 116 ? -26.056 3.622 14.372 1.00 54.28 116 LEU A N 1
ATOM 847 C CA . LEU A 1 116 ? -27.026 4.192 13.417 1.00 54.28 116 LEU A CA 1
ATOM 848 C C . LEU A 1 116 ? -26.391 5.087 12.336 1.00 54.28 116 LEU A C 1
ATOM 850 O O . LEU A 1 116 ? -27.027 5.350 11.319 1.00 54.28 116 LEU A O 1
ATOM 854 N N . TRP A 1 117 ? -25.146 5.530 12.538 1.00 50.72 117 TRP A N 1
ATOM 855 C CA . TRP A 1 117 ? -24.432 6.420 11.620 1.00 50.72 117 TRP A CA 1
ATOM 856 C C . TRP A 1 117 ? -23.208 5.792 10.935 1.00 50.72 117 TRP A C 1
ATOM 858 O O . TRP A 1 117 ? -22.746 6.340 9.940 1.00 50.72 117 TRP A O 1
ATOM 868 N N . THR A 1 118 ? -22.671 4.665 11.424 1.00 59.81 118 THR A N 1
ATOM 869 C CA . THR A 1 118 ? -21.511 3.980 10.809 1.00 59.81 118 THR A CA 1
ATOM 870 C C . THR A 1 118 ? -21.906 2.818 9.905 1.00 59.81 118 THR A C 1
ATOM 872 O O . THR A 1 118 ? -21.158 2.467 8.996 1.00 59.81 118 THR A O 1
ATOM 875 N N . ALA A 1 119 ? -23.084 2.237 10.114 1.00 57.19 119 ALA A N 1
ATOM 876 C CA . ALA A 1 119 ? -23.641 1.223 9.241 1.00 57.19 119 ALA A CA 1
ATOM 877 C C . ALA A 1 119 ? -24.985 1.734 8.732 1.00 57.19 119 ALA A C 1
ATOM 879 O O . ALA A 1 119 ? -25.973 1.733 9.466 1.00 57.19 119 ALA A O 1
ATOM 880 N N . GLY A 1 120 ? -25.034 2.153 7.463 1.00 49.44 120 GLY A N 1
ATOM 881 C CA . GLY A 1 120 ? -26.301 2.223 6.742 1.00 49.44 120 GLY A CA 1
ATOM 882 C C . GLY A 1 120 ? -27.071 0.936 7.029 1.00 49.44 120 GLY A C 1
ATOM 883 O O . GLY A 1 120 ? -26.532 -0.147 6.810 1.00 49.44 120 GLY A O 1
ATOM 884 N N . ARG A 1 121 ? -28.245 1.089 7.657 1.00 47.31 121 ARG A N 1
ATOM 885 C CA . ARG A 1 121 ? -29.149 0.044 8.167 1.00 47.31 121 ARG A CA 1
ATOM 886 C C . ARG A 1 121 ? -28.721 -1.387 7.805 1.00 47.31 121 ARG A C 1
ATOM 888 O O . ARG A 1 121 ? -29.242 -1.970 6.859 1.00 47.31 121 ARG A O 1
ATOM 895 N N . ARG A 1 122 ? -27.847 -2.005 8.603 1.00 49.34 122 ARG A N 1
ATOM 896 C CA . ARG A 1 122 ? -27.892 -3.465 8.731 1.00 49.34 122 ARG A CA 1
ATOM 897 C C . ARG A 1 122 ? -28.879 -3.763 9.833 1.00 49.34 122 ARG A C 1
ATOM 899 O O . ARG A 1 122 ? -28.576 -3.589 11.009 1.00 49.34 122 ARG A O 1
ATOM 906 N N . SER A 1 123 ? -30.070 -4.181 9.422 1.00 46.59 123 SER A N 1
ATOM 907 C CA . SER A 1 123 ? -30.988 -4.940 10.259 1.00 46.59 123 SER A CA 1
ATOM 908 C C . SER A 1 123 ? -30.208 -6.101 10.876 1.00 46.59 123 SER A C 1
ATOM 910 O O . SER A 1 123 ? -29.964 -7.113 10.216 1.00 46.59 123 SER A O 1
ATOM 912 N N . GLN A 1 124 ? -29.748 -5.942 12.115 1.00 50.75 124 GLN A N 1
ATOM 913 C CA . GLN A 1 124 ? -29.203 -7.066 12.852 1.00 50.75 124 GLN A CA 1
ATOM 914 C C . GLN A 1 124 ? -30.369 -7.993 13.166 1.00 50.75 124 GLN A C 1
ATOM 916 O O . GLN A 1 124 ? -31.266 -7.662 13.944 1.00 50.75 124 GLN A O 1
ATOM 921 N N . GLY A 1 125 ? -30.359 -9.149 12.501 1.00 44.16 125 GLY A N 1
ATOM 922 C CA . GLY A 1 125 ? -31.143 -10.304 12.889 1.00 44.16 125 GLY A CA 1
ATOM 923 C C . GLY A 1 125 ? -30.909 -10.545 14.370 1.00 44.16 125 GLY A C 1
ATOM 924 O O . GLY A 1 125 ? -29.800 -10.833 14.812 1.00 44.16 125 GLY A O 1
ATOM 925 N N . ARG A 1 126 ? -31.979 -10.337 15.124 1.00 47.69 126 ARG A N 1
ATOM 926 C CA . ARG A 1 126 ? -32.081 -10.496 16.561 1.00 47.69 126 ARG A CA 1
ATOM 927 C C . ARG A 1 126 ? -31.688 -11.923 16.947 1.00 47.69 126 ARG A C 1
ATOM 929 O O . ARG A 1 126 ? -32.552 -12.786 17.061 1.00 47.69 126 ARG A O 1
ATOM 936 N N . TRP A 1 127 ? -30.405 -12.172 17.202 1.00 47.78 127 TRP A N 1
ATOM 937 C CA . TRP A 1 127 ? -29.968 -13.347 17.956 1.00 47.78 127 TRP A CA 1
ATOM 938 C C . TRP A 1 127 ? -30.312 -13.113 19.428 1.00 47.78 127 TRP A C 1
ATOM 940 O O . TRP A 1 127 ? -29.482 -12.789 20.275 1.00 47.78 127 TRP A O 1
ATOM 950 N N . ARG A 1 128 ? -31.615 -13.217 19.711 1.00 46.94 128 ARG A N 1
ATOM 951 C CA . ARG A 1 128 ? -32.156 -13.325 21.057 1.00 46.94 128 ARG A CA 1
ATOM 952 C C . ARG A 1 128 ? -31.652 -14.657 21.589 1.00 46.94 128 ARG A C 1
ATOM 954 O O . ARG A 1 128 ? -32.175 -15.706 21.231 1.00 46.94 128 ARG A O 1
ATOM 961 N N . SER A 1 129 ? -30.606 -14.610 22.401 1.00 46.81 129 SER A N 1
ATOM 962 C CA . SER A 1 129 ? -30.206 -15.744 23.216 1.00 46.81 129 SER A CA 1
ATOM 963 C C . SER A 1 129 ? -31.376 -16.079 24.139 1.00 46.81 129 SER A C 1
ATOM 965 O O . SER A 1 129 ? -31.643 -15.417 25.141 1.00 46.81 129 SER A O 1
ATOM 967 N N . SER A 1 130 ? -32.140 -17.090 23.742 1.00 46.09 130 SER A N 1
ATOM 968 C CA . SER A 1 130 ? -33.169 -17.729 24.547 1.00 46.09 130 SER A CA 1
ATOM 969 C C . SER A 1 130 ? -32.499 -18.447 25.717 1.00 46.09 130 SER A C 1
ATOM 971 O O . SER A 1 130 ? -32.374 -19.665 25.726 1.00 46.09 130 SER A O 1
ATOM 973 N N . ARG A 1 131 ? -32.044 -17.695 26.723 1.00 47.47 131 ARG A N 1
ATOM 974 C CA . ARG A 1 131 ? -31.889 -18.240 28.071 1.00 47.47 131 ARG A CA 1
ATOM 975 C C . ARG A 1 131 ? -33.276 -18.233 28.703 1.00 47.47 131 ARG A C 1
ATOM 977 O O . ARG A 1 131 ? -33.671 -17.287 29.375 1.00 47.47 131 ARG A O 1
ATOM 984 N N . CYS A 1 132 ? -34.042 -19.278 28.402 1.00 38.78 132 CYS A N 1
ATOM 985 C CA . CYS A 1 132 ? -35.220 -19.638 29.173 1.00 38.78 132 CYS A CA 1
ATOM 986 C C . CYS A 1 132 ? -34.747 -19.993 30.587 1.00 38.78 132 CYS A C 1
ATOM 988 O O . CYS A 1 132 ? -34.101 -21.018 30.782 1.00 38.78 132 CYS A O 1
ATOM 990 N N . ILE A 1 133 ? -35.029 -19.129 31.558 1.00 50.03 133 ILE A N 1
ATOM 991 C CA . ILE A 1 133 ? -34.998 -19.487 32.976 1.00 50.03 133 ILE A CA 1
ATOM 992 C C . ILE A 1 133 ? -36.395 -20.048 33.279 1.00 50.03 133 ILE A C 1
ATOM 994 O O . ILE A 1 133 ? -37.357 -19.284 33.180 1.00 50.03 133 ILE A O 1
ATOM 998 N N . PRO A 1 134 ? -36.570 -21.347 33.583 1.00 46.72 134 PRO A N 1
ATOM 999 C CA . PRO A 1 134 ? -37.849 -21.830 34.087 1.00 46.72 134 PRO A CA 1
ATOM 1000 C C . PRO A 1 134 ? -38.053 -21.325 35.529 1.00 46.72 134 PRO A C 1
ATOM 1002 O O . PRO A 1 134 ? -37.106 -21.367 36.319 1.00 46.72 134 PRO A O 1
ATOM 1005 N N . PRO A 1 135 ? -39.252 -20.849 35.908 1.00 43.47 135 PRO A N 1
ATOM 1006 C CA . PRO A 1 135 ? -39.541 -20.528 37.300 1.00 43.47 135 PRO A CA 1
ATOM 1007 C C . PRO A 1 135 ? -39.645 -21.825 38.113 1.00 43.47 135 PRO A C 1
ATOM 1009 O O . PRO A 1 135 ? -40.483 -22.678 37.822 1.00 43.47 135 PRO A O 1
ATOM 1012 N N . SER A 1 136 ? -38.802 -21.980 39.137 1.00 54.47 136 SER A N 1
ATOM 1013 C CA . SER A 1 136 ? -38.983 -23.012 40.156 1.00 54.47 136 SER A CA 1
ATOM 1014 C C . SER A 1 136 ? -40.076 -22.586 41.141 1.00 54.47 136 SER A C 1
ATOM 1016 O O . SER A 1 136 ? -40.103 -21.486 41.693 1.00 54.47 136 SER A O 1
ATOM 1018 N N . THR A 1 137 ? -41.026 -23.492 41.303 1.00 53.03 137 THR A N 1
ATOM 1019 C CA . THR A 1 137 ? -42.272 -23.417 42.058 1.00 53.03 137 THR A CA 1
ATOM 1020 C C . THR A 1 137 ? -42.043 -23.084 43.535 1.00 53.03 137 THR A C 1
ATOM 1022 O O . THR A 1 137 ? -41.505 -23.905 44.269 1.00 53.03 137 THR A O 1
ATOM 1025 N N . THR A 1 138 ? -42.508 -21.923 44.012 1.00 52.22 138 THR A N 1
ATOM 1026 C CA . THR A 1 138 ? -42.777 -21.725 45.451 1.00 52.22 138 THR A CA 1
ATOM 1027 C C . THR A 1 138 ? -43.890 -20.693 45.660 1.00 52.22 138 THR A C 1
ATOM 1029 O O . THR A 1 138 ? -43.636 -19.518 45.893 1.00 52.22 138 THR A O 1
ATOM 1032 N N . ALA A 1 139 ? -45.149 -21.130 45.577 1.00 42.78 139 ALA A N 1
ATOM 1033 C CA . ALA A 1 139 ? -46.292 -20.378 46.089 1.00 42.78 139 ALA A CA 1
ATOM 1034 C C . ALA A 1 139 ? -46.825 -21.117 47.321 1.00 42.78 139 ALA A C 1
ATOM 1036 O O . ALA A 1 139 ? -47.512 -22.130 47.224 1.00 42.78 139 ALA A O 1
ATOM 1037 N N . ARG A 1 140 ? -46.416 -20.627 48.491 1.00 39.78 140 ARG A N 1
ATOM 1038 C CA . ARG A 1 140 ? -46.928 -20.998 49.809 1.00 39.78 140 ARG A CA 1
ATOM 1039 C C . ARG A 1 140 ? -48.249 -20.240 49.986 1.00 39.78 140 ARG A C 1
ATOM 1041 O O . ARG A 1 140 ? -48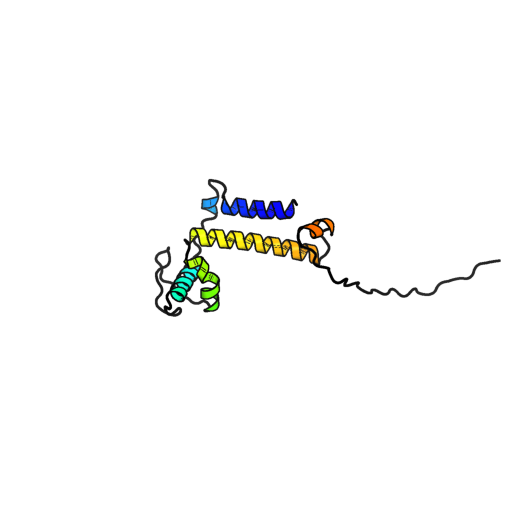.234 -19.014 49.942 1.00 39.78 140 ARG A O 1
ATOM 1048 N N . SER A 1 141 ? -49.378 -20.940 50.120 1.00 42.25 141 SER A N 1
ATOM 1049 C CA . SER A 1 141 ? -50.675 -20.296 50.347 1.00 42.25 141 SER A CA 1
ATOM 1050 C C . SER A 1 141 ? -50.743 -19.742 51.770 1.00 42.25 141 SER A C 1
ATOM 1052 O O . SER A 1 141 ? -50.649 -20.492 52.740 1.00 42.25 141 SER A O 1
ATOM 1054 N N . THR A 1 142 ? -50.942 -18.438 51.888 1.00 42.00 142 THR A N 1
ATOM 1055 C CA . THR A 1 142 ? -51.392 -17.765 53.108 1.00 42.00 142 THR A CA 1
ATOM 1056 C C . THR A 1 142 ? -52.643 -16.987 52.756 1.00 42.00 142 THR A C 1
ATOM 1058 O O . THR A 1 142 ? -52.557 -16.065 51.948 1.00 42.00 142 THR A O 1
ATOM 1061 N N . SER A 1 143 ? -53.784 -17.348 53.337 1.00 41.97 143 SER A N 1
ATOM 1062 C CA . SER A 1 143 ? -54.945 -16.475 53.552 1.00 41.97 143 SER A CA 1
ATOM 1063 C C . SER A 1 143 ? -55.850 -17.137 54.592 1.00 41.97 143 SER A C 1
ATOM 1065 O O . SER A 1 143 ? -56.107 -18.337 54.488 1.00 41.97 143 SER A O 1
ATOM 1067 N N . CYS A 1 144 ? -56.225 -16.351 55.603 1.00 37.34 144 CYS A N 1
ATOM 1068 C CA . CYS A 1 144 ? -57.244 -16.646 56.607 1.00 37.34 144 CYS A CA 1
ATOM 1069 C C . CYS A 1 144 ? -58.630 -16.854 55.988 1.00 37.34 144 CYS A C 1
ATOM 1071 O O . CYS A 1 144 ? -58.857 -16.328 54.874 1.00 37.34 144 CYS A O 1
#

Foldseek 3Di:
DVLVVVLVVVLCCLVVPDVPCVVVVPDQDPVLQLLLQLLVCVVVVHDLADFTDAGPVRHTDRNPDDNVSSVVSNVVNVDDSSVSSSVVVSVVSNVVSVVVVVVCVVVPVDDVVVVVPPDPDPPPPPPPPPPDDDDDDDDDDDDD

Secondary structure (DSSP, 8-state):
-HHHHHHHHHHHHHHH--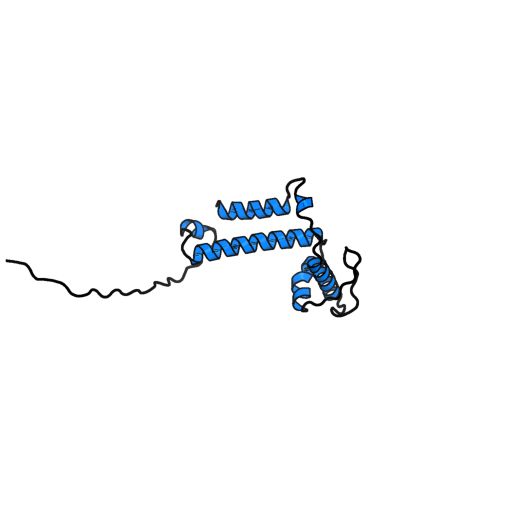TTTHHHH----HHHHHHHHHHHHHHTT--SSSPPPBPTTS-B----S-HHHHHHHGGGGGS-HHHHHHHHHHHHHHHHHHHHHHHHHHTT-S-HHHHHHHSS-------------PPP--------